Protein AF-A0AAV2SU74-F1 (afdb_monomer_lite)

Radius of gyration: 22.04 Å; chains: 1; bounding box: 46×28×62 Å

InterPro domains:
  IPR000436 Sushi/SCR/CCP domain [PF00084] (73-126)
  IPR000436 Sushi/SCR/CCP domain [PS50923] (71-128)
  IPR000436 Sushi/SCR/CCP domain [SM00032] (73-126)
  IPR000436 Sushi/SCR/CCP domain [cd00033] (73-127)
  IPR016186 C-type lectin-like/link domain superfamily [G3DSA:3.10.100.10] (14-67)
  IPR016187 C-type lectin fold [SSF56436] (18-74)
  IPR018378 C-type lectin, conserved site [PS00615] (41-66)
  IPR035976 Sushi/SCR/CCP superfamily [SSF57535] (72-128)

Organism: Meganyctiphanes norvegica (NCBI:txid48144)

Foldseek 3Di:
DDFDDDALQCQVVARDDPNDGPPDFFAAVCPPPCVVVAFRGWAQDVVRVRGIYTHHPPDPDGDDDTDDFDQFADDADADPQKDWDDDGRGAQDKIFIDGHPPKDWDDDRIWHQHSNSHTPDHH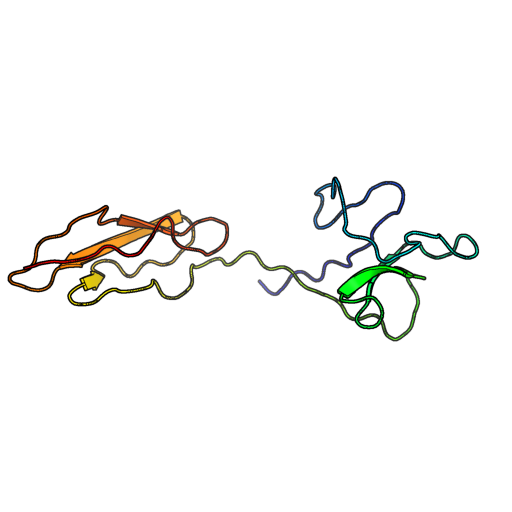IDIDD

pLDDT: mean 80.86, std 17.89, range [32.91, 96.19]

Secondary structure (DSSP, 8-state):
-----------SSS-EETTEE-SS--BPTT----GGG---EEEEEGGGTTEEEEE-TT-TT---------SBPPPPP--TTEEES----BTT-EEEEEEPTT-EE-S--EEEB-TTSSBSS----EE-

Sequence (128 aa):
MGPVKEAVVINIEEKLITNTMIKKPLWGPRQPNNYNRKQNCAVLDGGSSWLWNDVGCHLNNIHWICQFKPRVCGSPDRNENTTISNHNFTRGSVISYDCLEGHQMLNDTNRTCLNTGLWSGAAPTCKY

Structure (mmCIF, N/CA/C/O backbone):
data_AF-A0AAV2SU74-F1
#
_entry.id   AF-A0AAV2SU74-F1
#
loop_
_atom_site.group_PDB
_atom_site.id
_atom_site.type_symbol
_atom_site.label_atom_id
_atom_site.label_alt_id
_atom_site.label_comp_id
_atom_site.label_asym_id
_atom_site.label_entity_id
_atom_site.label_seq_id
_atom_site.pdbx_PDB_ins_code
_atom_site.Cartn_x
_atom_site.Cartn_y
_atom_site.Cartn_z
_atom_site.occupancy
_atom_site.B_iso_or_equiv
_atom_site.auth_seq_id
_atom_site.auth_comp_id
_atom_site.auth_asym_id
_atom_site.auth_atom_id
_atom_site.pdbx_PDB_model_num
ATOM 1 N N . MET A 1 1 ? 13.110 -13.838 8.251 1.00 36.00 1 MET A N 1
ATOM 2 C CA . MET A 1 1 ? 12.570 -14.100 6.897 1.00 36.00 1 MET A CA 1
ATOM 3 C C . MET A 1 1 ? 12.592 -12.769 6.162 1.00 36.00 1 MET A C 1
ATOM 5 O O . MET A 1 1 ? 11.771 -11.913 6.463 1.00 36.00 1 MET A O 1
ATOM 9 N N . GLY A 1 2 ? 13.654 -12.535 5.388 1.00 35.62 2 GLY A N 1
ATOM 10 C CA . GLY A 1 2 ? 13.941 -11.243 4.757 1.00 35.62 2 GLY A CA 1
ATOM 11 C C . GLY A 1 2 ? 13.079 -10.978 3.518 1.00 35.62 2 GLY A C 1
ATOM 12 O O . GLY A 1 2 ? 12.317 -11.860 3.117 1.00 35.62 2 GLY A O 1
ATOM 13 N N . PRO A 1 3 ? 13.183 -9.778 2.923 1.00 32.91 3 PRO A N 1
ATOM 14 C CA . PRO A 1 3 ? 12.498 -9.458 1.676 1.00 32.91 3 PRO A CA 1
ATOM 15 C C . PRO A 1 3 ? 12.883 -10.476 0.599 1.00 32.91 3 PRO A C 1
ATOM 17 O O . PRO A 1 3 ? 14.065 -10.754 0.386 1.00 32.91 3 PRO A O 1
ATOM 20 N N . VAL A 1 4 ? 11.875 -11.055 -0.054 1.00 35.59 4 VAL A N 1
ATOM 21 C CA . VAL A 1 4 ? 12.085 -11.932 -1.204 1.00 35.59 4 VAL A CA 1
ATOM 22 C C . VAL A 1 4 ? 12.541 -11.042 -2.358 1.00 35.59 4 VAL A C 1
ATOM 24 O O . VAL A 1 4 ? 11.863 -10.080 -2.713 1.00 35.59 4 VAL A O 1
ATOM 27 N N . LYS A 1 5 ? 13.729 -11.325 -2.894 1.00 35.03 5 LYS A N 1
ATOM 28 C CA . LYS A 1 5 ? 14.244 -10.671 -4.096 1.00 35.03 5 LYS A CA 1
ATOM 29 C C . LYS A 1 5 ? 13.618 -11.369 -5.295 1.00 35.03 5 LYS A C 1
ATOM 31 O O . LYS A 1 5 ? 14.144 -12.378 -5.749 1.00 35.03 5 LYS A O 1
ATOM 36 N N . GLU A 1 6 ? 12.487 -10.871 -5.769 1.00 36.66 6 GLU A N 1
ATOM 37 C CA . GLU A 1 6 ? 11.933 -11.329 -7.040 1.00 36.66 6 GLU A CA 1
ATOM 38 C C . GLU A 1 6 ? 12.279 -10.315 -8.119 1.00 36.66 6 GLU A C 1
ATOM 40 O O . GLU A 1 6 ? 11.916 -9.140 -8.050 1.00 36.66 6 GLU A O 1
ATOM 45 N N . ALA A 1 7 ? 13.035 -10.788 -9.105 1.00 35.59 7 ALA A N 1
ATOM 46 C CA . ALA A 1 7 ? 13.221 -10.065 -10.338 1.00 35.59 7 ALA A CA 1
ATOM 47 C C . ALA A 1 7 ? 11.871 -9.979 -11.053 1.00 35.59 7 ALA A C 1
ATOM 49 O O . ALA A 1 7 ? 11.243 -11.005 -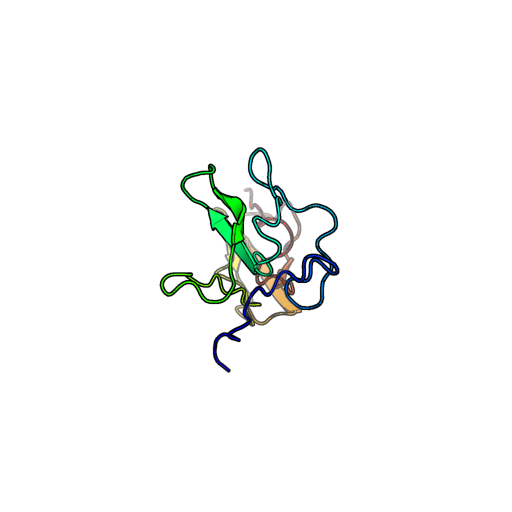11.307 1.00 35.59 7 ALA A O 1
ATOM 50 N N . VAL A 1 8 ? 11.426 -8.768 -11.390 1.00 45.06 8 VAL A N 1
ATOM 51 C CA . VAL A 1 8 ? 10.268 -8.585 -12.270 1.00 45.06 8 VAL A CA 1
ATOM 52 C C . VAL A 1 8 ? 10.721 -8.905 -13.695 1.00 45.06 8 VAL A C 1
ATOM 54 O O . VAL A 1 8 ? 11.086 -8.028 -14.474 1.00 45.06 8 VAL A O 1
ATOM 57 N N . VAL A 1 9 ? 10.773 -10.198 -14.017 1.00 39.34 9 VAL A N 1
ATOM 58 C CA . VAL A 1 9 ? 10.956 -10.680 -15.388 1.00 39.34 9 VAL A CA 1
ATOM 59 C C . VAL A 1 9 ? 9.573 -10.658 -16.022 1.00 39.34 9 VAL A C 1
ATOM 61 O O . VAL A 1 9 ? 8.798 -11.602 -15.898 1.00 39.34 9 VAL A O 1
ATOM 64 N N . ILE A 1 10 ? 9.238 -9.543 -16.667 1.00 46.91 10 ILE A N 1
ATOM 65 C CA . ILE A 1 10 ? 8.056 -9.479 -17.525 1.00 46.91 10 ILE A CA 1
ATOM 66 C C . ILE A 1 10 ? 8.423 -10.244 -18.790 1.00 46.91 10 ILE A C 1
ATOM 68 O O . ILE A 1 10 ? 8.947 -9.675 -19.744 1.00 46.91 10 ILE A O 1
ATOM 72 N N . ASN A 1 11 ? 8.185 -11.556 -18.778 1.00 40.44 11 ASN A N 1
ATOM 73 C CA . ASN A 1 11 ? 8.163 -12.317 -20.012 1.00 40.44 11 ASN A CA 1
ATOM 74 C C . ASN A 1 11 ? 7.064 -11.692 -20.887 1.00 40.44 11 ASN A C 1
ATOM 76 O O . ASN A 1 11 ? 5.917 -11.555 -20.465 1.00 40.44 11 ASN A O 1
ATOM 80 N N . ILE A 1 12 ? 7.422 -11.217 -22.076 1.00 47.38 12 ILE A N 1
ATOM 81 C CA . ILE A 1 12 ? 6.514 -10.447 -22.940 1.00 47.38 12 ILE A CA 1
ATOM 82 C C . ILE A 1 12 ? 5.327 -11.321 -23.401 1.00 47.38 12 ILE A C 1
ATOM 84 O O . ILE A 1 12 ? 4.269 -10.796 -23.750 1.00 47.38 12 ILE A O 1
ATOM 88 N N . GLU A 1 13 ? 5.474 -12.647 -23.333 1.00 45.81 13 GLU A N 1
ATOM 89 C CA . GLU A 1 13 ? 4.423 -13.627 -23.630 1.00 45.81 13 GLU A CA 1
ATOM 90 C C . GLU A 1 13 ? 3.536 -13.935 -22.409 1.00 45.81 13 GLU A C 1
ATOM 92 O O . GLU A 1 13 ? 2.340 -14.180 -22.555 1.00 45.81 13 GLU A O 1
ATOM 97 N N . GLU A 1 14 ? 4.076 -13.804 -21.194 1.00 44.97 14 GLU A N 1
ATOM 98 C CA . GLU A 1 14 ? 3.371 -14.024 -19.930 1.00 44.97 14 GLU A CA 1
ATOM 99 C C . GLU A 1 14 ? 3.733 -12.914 -18.940 1.00 44.97 14 GLU A C 1
ATOM 101 O O . GLU A 1 14 ? 4.753 -12.957 -18.251 1.00 44.97 14 GLU A O 1
ATOM 106 N N . LYS A 1 15 ? 2.881 -11.885 -18.886 1.00 50.41 15 LYS A N 1
ATOM 107 C CA . LYS A 1 15 ? 3.049 -10.684 -18.052 1.00 50.41 15 LYS A CA 1
ATOM 108 C C . LYS A 1 15 ? 2.936 -11.027 -16.563 1.00 50.41 15 LYS A C 1
ATOM 110 O O . LYS A 1 15 ? 1.930 -10.702 -15.941 1.00 50.41 15 LYS A O 1
ATOM 115 N N . LEU A 1 16 ? 3.908 -11.720 -15.989 1.00 46.16 16 LEU A N 1
ATOM 116 C CA . LEU A 1 16 ? 3.874 -12.184 -14.607 1.00 46.16 16 LEU A CA 1
ATOM 117 C C . LEU A 1 16 ? 4.618 -11.196 -13.702 1.00 46.16 16 LEU A C 1
ATOM 119 O O . LEU A 1 16 ? 5.790 -10.897 -13.903 1.00 46.16 16 LEU A O 1
ATOM 123 N N . ILE A 1 17 ? 3.935 -10.716 -12.665 1.00 53.88 17 ILE A N 1
ATOM 124 C CA . ILE A 1 17 ? 4.578 -10.258 -11.429 1.00 53.88 17 ILE A CA 1
ATOM 125 C C . ILE A 1 17 ? 4.111 -11.253 -10.370 1.00 53.88 17 ILE A C 1
ATOM 127 O O . ILE A 1 17 ? 2.908 -11.483 -10.257 1.00 53.88 17 ILE A O 1
ATOM 131 N N . THR A 1 18 ? 5.041 -11.890 -9.649 1.00 52.25 18 THR A N 1
ATOM 132 C CA . THR A 1 18 ? 4.735 -12.763 -8.495 1.00 52.25 18 THR A CA 1
ATOM 133 C C . THR A 1 18 ? 3.719 -13.890 -8.802 1.00 52.25 18 THR A C 1
ATOM 135 O O . THR A 1 18 ? 2.738 -14.082 -8.080 1.00 52.25 18 THR A O 1
ATOM 138 N N . ASN A 1 19 ? 3.916 -14.634 -9.904 1.00 52.25 19 ASN A N 1
ATOM 139 C CA . ASN A 1 19 ? 3.013 -15.692 -10.415 1.00 52.25 19 ASN A CA 1
ATOM 140 C C . ASN A 1 19 ? 1.572 -15.235 -10.738 1.00 52.25 19 ASN A C 1
ATOM 142 O O . ASN A 1 19 ? 0.678 -16.063 -10.913 1.00 52.25 19 ASN A O 1
ATOM 146 N N . THR A 1 20 ? 1.331 -13.926 -10.841 1.00 56.59 20 THR A N 1
ATOM 147 C CA . THR A 1 20 ? 0.029 -13.353 -11.199 1.00 56.59 20 THR A CA 1
ATOM 148 C C . THR A 1 20 ? 0.116 -12.678 -12.563 1.00 56.59 20 THR A C 1
ATOM 150 O O . THR A 1 20 ? 0.958 -11.806 -12.774 1.00 56.59 20 THR A O 1
ATOM 153 N N . MET A 1 21 ? -0.774 -13.045 -13.493 1.00 55.41 21 MET A N 1
ATOM 154 C CA . MET A 1 21 ? -0.850 -12.373 -14.794 1.00 55.41 21 MET A CA 1
ATOM 155 C C . MET A 1 21 ? -1.368 -10.938 -14.641 1.00 55.41 21 MET A C 1
ATOM 157 O O . MET A 1 21 ? -2.509 -10.712 -14.227 1.00 55.41 21 MET A O 1
ATOM 161 N N . ILE A 1 22 ? -0.566 -9.958 -15.054 1.00 62.09 22 ILE A N 1
ATOM 162 C CA . ILE A 1 22 ? -1.007 -8.579 -15.232 1.00 62.09 22 ILE A CA 1
ATOM 163 C C . ILE A 1 22 ? -1.901 -8.525 -16.468 1.00 62.09 22 ILE A C 1
ATOM 165 O O . ILE A 1 22 ? -1.442 -8.548 -17.611 1.00 62.09 22 ILE A O 1
ATOM 169 N N . LYS A 1 23 ? -3.207 -8.394 -16.239 1.00 62.19 23 LYS A N 1
ATOM 170 C CA . LYS A 1 23 ? -4.190 -8.352 -17.326 1.00 62.19 23 LYS A CA 1
ATOM 171 C C . LYS A 1 23 ? -4.042 -7.103 -18.210 1.00 62.19 23 LYS A C 1
ATOM 173 O O . LYS A 1 23 ? -4.292 -7.195 -19.408 1.00 62.19 23 LYS A O 1
ATOM 178 N N . LYS A 1 24 ? -3.623 -5.953 -17.652 1.00 68.25 24 LYS A N 1
ATOM 179 C CA . LYS A 1 24 ? -3.446 -4.669 -18.371 1.00 68.25 24 LYS A CA 1
ATOM 180 C C . LYS A 1 24 ? -2.397 -3.751 -17.702 1.00 68.25 24 LYS A C 1
ATOM 182 O O . LYS A 1 24 ? -2.776 -2.885 -16.919 1.00 68.25 24 LYS A O 1
ATOM 187 N N . PRO A 1 25 ? -1.091 -3.928 -17.961 1.00 75.25 25 PRO A N 1
ATOM 188 C CA . PRO A 1 25 ? -0.077 -2.955 -17.538 1.00 75.25 25 PRO A CA 1
ATOM 189 C C . PRO A 1 25 ? -0.256 -1.602 -18.252 1.00 75.25 25 PRO A C 1
ATOM 191 O O . PRO A 1 25 ? -0.626 -1.560 -19.427 1.00 75.25 25 PRO A O 1
ATOM 194 N N . LEU A 1 26 ? 0.026 -0.507 -17.541 1.00 86.44 26 LEU A N 1
ATOM 195 C CA . LEU A 1 26 ? 0.015 0.861 -18.072 1.00 86.44 26 LEU A CA 1
ATOM 196 C C . LEU A 1 26 ? 1.354 1.177 -18.753 1.00 86.44 26 LEU A C 1
ATOM 198 O O . LEU A 1 26 ? 2.279 1.683 -18.121 1.00 86.44 26 LEU A O 1
ATOM 202 N N . TRP A 1 27 ? 1.475 0.814 -20.025 1.00 87.81 27 TRP A N 1
ATOM 203 C CA . TRP A 1 27 ? 2.673 1.090 -20.814 1.00 87.81 27 TRP A CA 1
ATOM 204 C C . TRP A 1 27 ? 2.818 2.568 -21.161 1.00 87.81 27 TRP A C 1
ATOM 206 O O . TRP A 1 27 ? 1.830 3.282 -21.345 1.00 87.81 27 TRP A O 1
ATOM 216 N N . GLY A 1 28 ? 4.070 3.003 -21.279 1.00 88.88 28 GLY A N 1
ATOM 217 C CA . GLY A 1 28 ? 4.413 4.301 -21.827 1.00 88.88 28 GLY A CA 1
ATOM 218 C C . GLY A 1 28 ? 3.950 4.435 -23.280 1.00 88.88 28 GLY A C 1
ATOM 219 O O . GLY A 1 28 ? 3.690 3.431 -23.957 1.00 88.88 28 GLY A O 1
ATOM 220 N N . PRO A 1 29 ? 3.852 5.668 -23.801 1.00 92.44 29 PRO A N 1
ATOM 221 C CA . PRO A 1 29 ? 3.552 5.889 -25.207 1.00 92.44 29 PRO A CA 1
ATOM 222 C C . PRO A 1 29 ? 4.492 5.072 -26.101 1.00 92.44 29 PRO A C 1
ATOM 224 O O . PRO A 1 29 ? 5.710 5.168 -25.976 1.00 92.44 29 PRO A O 1
ATOM 227 N N . ARG A 1 30 ? 3.915 4.292 -27.026 1.00 89.50 30 ARG A N 1
ATOM 228 C CA . ARG A 1 30 ? 4.638 3.403 -27.958 1.00 89.50 30 ARG A CA 1
ATOM 229 C C . ARG A 1 30 ? 5.370 2.223 -27.303 1.00 89.50 30 ARG A C 1
ATOM 231 O O . ARG A 1 30 ? 6.271 1.692 -27.937 1.00 89.50 30 ARG A O 1
ATOM 238 N N . GLN A 1 31 ? 4.975 1.799 -26.103 1.00 89.25 31 GLN A N 1
ATOM 239 C CA . GLN A 1 31 ? 5.496 0.595 -25.447 1.00 89.25 31 GLN A CA 1
ATOM 240 C C . GLN A 1 31 ? 4.398 -0.471 -25.254 1.00 89.25 31 GLN A C 1
ATOM 242 O O . GLN A 1 31 ? 3.213 -0.123 -25.186 1.00 89.25 31 GLN A O 1
ATOM 247 N N . PRO A 1 32 ? 4.753 -1.766 -25.171 1.00 90.44 32 PRO A N 1
ATOM 248 C CA . PRO A 1 32 ? 6.092 -2.316 -25.375 1.00 90.44 32 PRO A CA 1
ATOM 249 C C . PRO A 1 32 ? 6.430 -2.401 -26.870 1.00 90.44 32 PRO A C 1
ATOM 251 O O . PRO A 1 32 ? 5.561 -2.764 -27.669 1.00 90.44 32 PRO A O 1
ATOM 254 N N . ASN A 1 33 ? 7.660 -2.068 -27.267 1.00 88.88 33 ASN A N 1
ATOM 255 C CA . ASN A 1 33 ? 8.051 -2.049 -28.687 1.00 88.88 33 ASN A CA 1
ATOM 256 C C . ASN A 1 33 ? 9.031 -3.153 -29.106 1.00 88.88 33 ASN A C 1
ATOM 258 O O . ASN A 1 33 ? 9.252 -3.340 -30.305 1.00 88.88 33 ASN A O 1
ATOM 262 N N . ASN A 1 34 ? 9.581 -3.895 -28.149 1.00 88.69 34 ASN A N 1
ATOM 263 C CA . ASN A 1 34 ? 10.561 -4.954 -28.328 1.00 88.69 34 ASN A CA 1
ATOM 264 C C . ASN A 1 34 ? 11.659 -4.607 -29.347 1.00 88.69 34 ASN A C 1
ATOM 266 O O . ASN A 1 34 ? 11.942 -5.361 -30.288 1.00 88.69 34 ASN A O 1
ATOM 270 N N . TYR A 1 35 ? 12.267 -3.437 -29.181 1.00 90.31 35 TYR A N 1
ATOM 271 C CA . TYR A 1 35 ? 13.332 -2.915 -30.019 1.00 90.31 35 TYR A CA 1
ATOM 272 C C . TYR A 1 35 ? 14.431 -3.960 -30.242 1.00 90.31 35 TYR A C 1
ATOM 274 O O . TYR A 1 35 ? 15.009 -4.527 -29.308 1.00 90.31 35 TYR A O 1
ATOM 282 N N . ASN A 1 36 ? 14.710 -4.232 -31.520 1.00 89.06 36 ASN A N 1
ATOM 283 C CA . ASN A 1 36 ? 15.667 -5.244 -31.975 1.00 89.06 36 ASN A CA 1
ATOM 284 C C . ASN A 1 36 ? 15.440 -6.659 -31.410 1.00 89.06 36 ASN A C 1
ATOM 286 O O . ASN A 1 36 ? 16.376 -7.457 -31.398 1.00 89.06 36 ASN A O 1
ATOM 290 N N . ARG A 1 37 ? 14.218 -6.986 -30.965 1.00 87.75 37 ARG A N 1
ATOM 291 C CA . ARG A 1 37 ? 13.853 -8.279 -30.357 1.00 87.75 37 ARG A CA 1
ATOM 292 C C . ARG A 1 37 ? 14.694 -8.639 -29.126 1.00 87.75 37 ARG A C 1
ATOM 294 O O . ARG A 1 37 ? 15.000 -9.810 -28.904 1.00 87.75 37 ARG A O 1
ATOM 301 N N . LYS A 1 38 ? 15.136 -7.634 -28.367 1.00 87.62 38 LYS A N 1
ATOM 302 C CA . LYS A 1 38 ? 16.039 -7.808 -27.215 1.00 87.62 38 LYS A CA 1
ATOM 303 C C . LYS A 1 38 ? 15.461 -7.302 -25.889 1.00 87.62 38 LYS A C 1
ATOM 305 O O . LYS A 1 38 ? 16.156 -7.395 -24.877 1.00 87.62 38 LYS A O 1
ATOM 310 N N . GLN A 1 39 ? 14.241 -6.766 -25.859 1.00 87.19 39 GLN A N 1
ATOM 311 C CA . GLN A 1 39 ? 13.689 -6.107 -24.670 1.00 87.19 39 GLN A CA 1
ATOM 312 C C . GLN A 1 39 ? 12.725 -7.011 -23.898 1.00 87.19 39 GLN A C 1
ATOM 314 O O . GLN A 1 39 ? 11.523 -6.792 -23.868 1.00 87.19 39 GLN A O 1
ATOM 319 N N . ASN A 1 40 ? 13.277 -8.036 -23.250 1.00 82.94 40 ASN A N 1
ATOM 320 C CA . ASN A 1 40 ? 12.505 -9.068 -22.544 1.00 82.94 40 ASN A CA 1
ATOM 321 C C . ASN A 1 40 ? 12.312 -8.795 -21.040 1.00 82.94 40 ASN A C 1
ATOM 323 O O . ASN A 1 40 ? 11.969 -9.701 -20.286 1.00 82.94 40 ASN A O 1
ATOM 327 N N . CYS A 1 41 ? 12.579 -7.573 -20.589 1.00 82.00 41 CYS A N 1
ATOM 328 C CA . CYS A 1 41 ? 12.344 -7.124 -19.220 1.00 82.00 41 CYS A CA 1
ATOM 329 C C . CYS A 1 41 ? 11.581 -5.805 -19.253 1.00 82.00 41 CYS A C 1
ATOM 331 O O . CYS A 1 41 ? 11.617 -5.115 -20.263 1.00 82.00 41 CYS A O 1
ATOM 333 N N . ALA A 1 42 ? 10.914 -5.418 -18.167 1.00 86.12 42 ALA A N 1
ATOM 334 C CA . ALA A 1 42 ? 10.276 -4.107 -18.108 1.00 86.12 42 ALA A CA 1
ATOM 335 C C . ALA A 1 42 ? 10.546 -3.382 -16.795 1.00 86.12 42 ALA A C 1
ATOM 337 O O . ALA A 1 42 ? 10.742 -3.989 -15.743 1.00 86.12 42 ALA A O 1
ATOM 338 N N . VAL A 1 43 ? 10.570 -2.060 -16.894 1.00 85.44 43 VAL A N 1
ATOM 339 C CA . VAL A 1 43 ? 10.895 -1.128 -15.816 1.00 85.44 43 VAL A CA 1
ATOM 340 C C . VAL A 1 43 ? 9.824 -0.047 -15.734 1.00 85.44 43 VAL A C 1
ATOM 342 O O . VAL A 1 43 ? 9.150 0.238 -16.725 1.00 85.44 43 VAL A O 1
ATOM 345 N N . LEU A 1 44 ? 9.677 0.571 -14.561 1.00 84.69 44 LEU A N 1
ATOM 346 C CA . LEU A 1 44 ? 8.976 1.849 -14.453 1.00 84.69 44 LEU A CA 1
ATOM 347 C C . LEU A 1 44 ? 9.955 2.957 -14.834 1.00 84.69 44 LEU A C 1
ATOM 349 O O . LEU A 1 44 ? 10.999 3.108 -14.198 1.00 84.69 44 LEU A O 1
ATOM 353 N N . ASP A 1 45 ? 9.625 3.709 -15.876 1.00 84.38 45 ASP A N 1
ATOM 354 C CA . ASP A 1 45 ? 10.509 4.726 -16.433 1.00 84.38 45 ASP A CA 1
ATOM 355 C C . ASP A 1 45 ? 10.085 6.130 -15.982 1.00 84.38 45 ASP A C 1
ATOM 357 O O . ASP A 1 45 ? 9.015 6.625 -16.344 1.00 84.38 45 ASP A O 1
ATOM 361 N N . GLY A 1 46 ? 10.945 6.794 -15.204 1.00 84.94 46 GLY A N 1
ATOM 362 C CA . GLY A 1 46 ? 10.724 8.166 -14.742 1.00 84.94 46 GLY A CA 1
ATOM 363 C C . GLY A 1 46 ? 10.648 9.190 -15.882 1.00 84.94 46 GLY A C 1
ATOM 364 O O . GLY A 1 46 ? 9.918 10.173 -15.761 1.00 84.94 46 GLY A O 1
ATOM 365 N N . GLY A 1 47 ? 11.323 8.943 -17.013 1.00 86.44 47 GLY A N 1
ATOM 366 C CA . GLY A 1 47 ? 11.218 9.769 -18.222 1.00 86.44 47 GLY A CA 1
ATOM 367 C C . GLY A 1 47 ? 9.884 9.603 -18.957 1.00 86.44 47 GLY A C 1
ATOM 368 O O . GLY A 1 47 ? 9.468 10.494 -19.693 1.00 86.44 47 GLY A O 1
ATOM 369 N N . SER A 1 48 ? 9.177 8.503 -18.695 1.00 87.00 48 SER A N 1
ATOM 370 C CA . SER A 1 48 ? 7.871 8.168 -19.269 1.00 87.00 48 SER A CA 1
ATOM 371 C C . SER A 1 48 ? 6.741 8.309 -18.243 1.00 87.00 48 SER A C 1
ATOM 373 O O . SER A 1 48 ? 5.795 7.524 -18.245 1.00 87.00 48 SER A O 1
ATOM 375 N N . SER A 1 49 ? 6.839 9.285 -17.332 1.00 90.44 49 SER A N 1
ATOM 376 C CA . SER A 1 49 ? 5.837 9.537 -16.281 1.00 90.44 49 SER A CA 1
ATOM 377 C C . SER A 1 49 ? 5.542 8.316 -15.396 1.00 90.44 49 SER A C 1
ATOM 379 O O . SER A 1 49 ? 4.403 8.113 -14.979 1.00 90.44 49 SER A O 1
ATOM 381 N N . TRP A 1 50 ? 6.562 7.500 -15.107 1.00 87.06 50 TRP A N 1
ATOM 382 C CA . TRP A 1 50 ? 6.454 6.249 -14.343 1.00 87.06 50 TRP A CA 1
ATOM 383 C C . TRP A 1 50 ? 5.539 5.194 -14.979 1.00 87.06 50 TRP A C 1
ATOM 385 O O . TRP A 1 50 ? 5.011 4.325 -14.286 1.00 87.06 50 TRP A O 1
ATOM 395 N N . LEU A 1 51 ? 5.361 5.243 -16.299 1.00 87.88 51 LEU A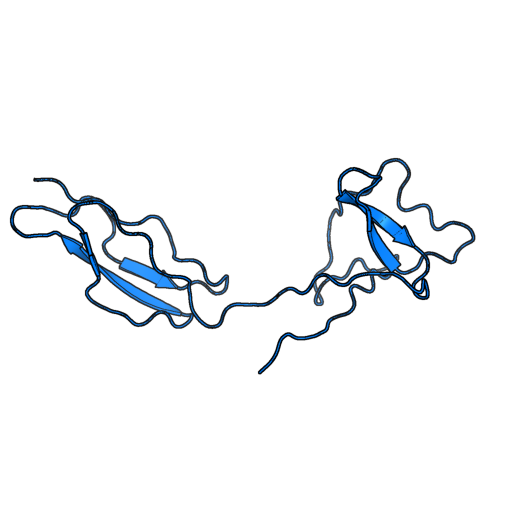 N 1
ATOM 396 C CA . LEU A 1 51 ? 4.715 4.179 -17.063 1.00 87.88 51 LEU A CA 1
ATOM 397 C C . LEU A 1 51 ? 5.715 3.058 -17.388 1.00 87.88 51 LEU A C 1
ATOM 399 O O . LEU A 1 51 ? 6.934 3.244 -17.323 1.00 87.88 51 LEU A O 1
ATOM 403 N N . TRP A 1 52 ? 5.194 1.876 -17.726 1.00 88.44 52 TRP A N 1
ATOM 404 C CA . TRP A 1 52 ? 6.029 0.722 -18.062 1.00 88.44 52 TRP A CA 1
ATOM 405 C C . TRP A 1 52 ? 6.782 0.939 -19.378 1.00 88.44 52 TRP A C 1
ATOM 407 O O . TRP A 1 52 ? 6.207 1.414 -20.359 1.00 88.44 52 TRP A O 1
ATOM 417 N N . ASN A 1 53 ? 8.048 0.532 -19.411 1.00 87.38 53 ASN A N 1
ATOM 418 C CA . ASN A 1 53 ? 8.903 0.517 -20.595 1.00 87.38 53 ASN A CA 1
ATOM 419 C C . ASN A 1 53 ? 9.636 -0.826 -20.674 1.00 87.38 53 ASN A C 1
ATOM 421 O O . ASN A 1 53 ? 10.178 -1.280 -19.663 1.00 87.38 53 ASN A O 1
ATOM 425 N N . ASP A 1 54 ? 9.639 -1.476 -21.834 1.00 89.00 54 ASP A N 1
ATOM 426 C CA . ASP A 1 54 ? 10.394 -2.705 -22.039 1.00 89.00 54 ASP A CA 1
ATOM 427 C C . ASP A 1 54 ? 11.857 -2.378 -22.352 1.00 89.00 54 ASP A C 1
ATOM 429 O O . ASP A 1 54 ? 12.195 -1.406 -23.020 1.00 89.00 54 ASP A O 1
ATOM 433 N N . VAL A 1 55 ? 12.775 -3.158 -21.799 1.00 87.25 55 VAL A N 1
ATOM 434 C CA . VAL A 1 55 ? 14.220 -2.936 -21.850 1.00 87.25 55 VAL A CA 1
ATOM 435 C C . VAL A 1 55 ? 14.962 -4.266 -21.915 1.00 87.25 55 VAL A C 1
ATOM 437 O O . VAL A 1 55 ? 14.423 -5.332 -21.614 1.00 87.25 55 VAL A O 1
ATOM 440 N N . GLY A 1 56 ? 16.236 -4.214 -22.304 1.00 86.62 56 GLY A N 1
ATOM 441 C CA . GLY A 1 56 ? 17.114 -5.374 -22.187 1.00 86.62 56 GLY A CA 1
ATOM 442 C C . GLY A 1 56 ? 17.321 -5.753 -20.720 1.00 86.62 56 GLY A C 1
ATOM 443 O O . GLY A 1 56 ? 17.579 -4.895 -19.883 1.00 86.62 56 GLY A O 1
ATOM 444 N N . CYS A 1 57 ? 17.261 -7.044 -20.403 1.00 82.69 57 CYS A N 1
ATOM 445 C CA . CYS A 1 57 ? 17.406 -7.537 -19.028 1.00 82.69 57 CYS A CA 1
ATOM 446 C C . CYS A 1 57 ? 18.804 -7.334 -18.420 1.00 82.69 57 CYS A C 1
ATOM 448 O O . CYS A 1 57 ? 18.966 -7.407 -17.206 1.00 82.69 57 CYS A O 1
ATOM 450 N N . HIS A 1 58 ? 19.818 -7.100 -19.256 1.00 83.94 58 HIS A N 1
ATOM 451 C CA . HIS A 1 58 ? 21.226 -7.025 -18.855 1.00 83.94 58 HIS A CA 1
ATOM 452 C C . HIS A 1 58 ? 21.772 -5.592 -18.832 1.00 83.94 58 HIS A C 1
ATOM 454 O O . HIS A 1 58 ? 22.972 -5.383 -18.995 1.00 83.94 58 HIS A O 1
ATOM 460 N N . LEU A 1 59 ? 20.910 -4.583 -18.681 1.00 81.25 59 LEU A N 1
ATOM 461 C CA . LEU A 1 59 ? 21.382 -3.214 -18.487 1.00 81.25 59 LEU A CA 1
ATOM 462 C C . LEU A 1 59 ? 21.981 -3.074 -17.081 1.00 81.25 59 LEU A C 1
ATOM 464 O O . LEU A 1 59 ? 21.354 -3.430 -16.086 1.00 81.25 59 LEU A O 1
ATOM 468 N N . ASN A 1 60 ? 23.180 -2.498 -16.996 1.00 74.75 60 ASN A N 1
ATOM 469 C CA . ASN A 1 60 ? 23.974 -2.415 -15.762 1.00 74.75 60 ASN A CA 1
ATOM 470 C C . ASN A 1 60 ? 23.401 -1.464 -14.686 1.00 74.75 60 ASN A C 1
ATOM 472 O O . ASN A 1 60 ? 24.037 -1.269 -13.655 1.00 74.75 60 ASN A O 1
ATOM 476 N N . ASN A 1 61 ? 22.227 -0.861 -14.910 1.00 77.38 61 ASN A N 1
ATOM 477 C CA . ASN A 1 61 ? 21.622 0.119 -14.005 1.00 77.38 61 ASN A CA 1
ATOM 478 C C . ASN A 1 61 ? 20.089 -0.005 -13.918 1.00 77.38 61 ASN A C 1
ATOM 480 O O . ASN A 1 61 ? 19.367 0.987 -13.989 1.00 77.38 61 ASN A O 1
ATOM 484 N N . ILE A 1 62 ? 19.576 -1.233 -13.814 1.00 75.69 62 ILE A N 1
ATOM 485 C CA . ILE A 1 62 ? 18.156 -1.465 -13.527 1.00 75.69 62 ILE A CA 1
ATOM 486 C C . ILE A 1 62 ? 17.977 -1.591 -12.014 1.00 75.69 62 ILE A C 1
ATOM 488 O O . ILE A 1 62 ? 18.583 -2.450 -11.370 1.00 75.69 62 ILE A O 1
ATOM 492 N N . HIS A 1 63 ? 17.133 -0.730 -11.445 1.00 76.75 63 HIS A N 1
ATOM 493 C CA . HIS A 1 63 ? 16.712 -0.829 -10.051 1.00 76.75 63 HIS A CA 1
ATOM 494 C C . HIS A 1 63 ? 15.527 -1.787 -9.898 1.00 76.75 63 HIS A C 1
ATOM 496 O O . HIS A 1 63 ? 14.713 -1.952 -10.805 1.00 76.75 63 HIS A O 1
ATOM 502 N N . TRP A 1 64 ? 15.421 -2.399 -8.719 1.00 76.25 64 TRP A N 1
ATOM 503 C CA . TRP A 1 64 ? 14.383 -3.374 -8.397 1.00 76.25 64 TRP A CA 1
ATOM 504 C C . TRP A 1 64 ? 13.343 -2.759 -7.467 1.00 76.25 64 TRP A C 1
ATOM 506 O O . TRP A 1 64 ? 13.692 -2.044 -6.527 1.00 76.25 64 TRP A O 1
ATOM 516 N N . ILE A 1 65 ? 12.073 -3.091 -7.693 1.00 71.75 65 ILE A N 1
ATOM 517 C CA . ILE A 1 65 ? 10.979 -2.761 -6.780 1.00 71.75 65 ILE A CA 1
ATOM 518 C C . ILE A 1 65 ? 10.564 -4.049 -6.082 1.00 71.75 65 ILE A C 1
ATOM 520 O O . ILE A 1 65 ? 10.149 -5.009 -6.726 1.00 71.75 65 ILE A O 1
ATOM 524 N N . CYS A 1 66 ? 10.679 -4.067 -4.758 1.00 69.62 66 CYS A N 1
ATOM 525 C CA . CYS A 1 66 ? 10.297 -5.217 -3.951 1.00 69.62 66 CYS A CA 1
ATOM 526 C C . CYS A 1 66 ? 8.868 -5.047 -3.438 1.00 69.62 66 CYS A C 1
ATOM 528 O O . CYS A 1 66 ? 8.516 -3.999 -2.896 1.00 69.62 66 CYS A O 1
ATOM 530 N N . GLN A 1 67 ? 8.070 -6.109 -3.523 1.00 70.81 67 GLN A N 1
ATOM 531 C CA . GLN A 1 67 ? 6.810 -6.207 -2.797 1.00 70.81 67 GLN A CA 1
ATOM 532 C C . GLN A 1 67 ? 6.995 -7.114 -1.578 1.00 70.81 67 GLN A C 1
ATOM 534 O O . GLN A 1 67 ? 7.591 -8.184 -1.661 1.00 70.81 67 GLN A O 1
ATOM 539 N N . PHE A 1 68 ? 6.448 -6.705 -0.436 1.00 73.31 68 PHE A N 1
ATOM 540 C CA . PHE A 1 68 ? 6.406 -7.514 0.777 1.00 73.31 68 PHE A CA 1
ATOM 541 C C . PHE A 1 68 ? 4.967 -7.610 1.285 1.00 73.31 68 PHE A C 1
ATOM 543 O O . PHE A 1 68 ? 4.218 -6.639 1.231 1.00 73.31 68 PHE A O 1
ATOM 550 N N . LYS A 1 69 ? 4.584 -8.786 1.795 1.00 76.50 69 LYS A N 1
ATOM 551 C CA . LYS A 1 69 ? 3.298 -8.998 2.471 1.00 76.50 69 LYS A CA 1
ATOM 552 C C . LYS A 1 69 ? 3.494 -8.876 3.990 1.00 76.50 69 LYS A C 1
ATOM 554 O O . LYS A 1 69 ? 4.062 -9.806 4.578 1.00 76.50 69 LYS A O 1
ATOM 559 N N . PRO A 1 70 ? 2.997 -7.810 4.648 1.00 85.44 70 PRO A N 1
ATOM 560 C CA . PRO A 1 70 ? 3.220 -7.571 6.075 1.00 85.44 70 PRO A CA 1
ATOM 561 C C . PRO A 1 70 ? 2.638 -8.673 6.946 1.00 85.44 70 PRO A C 1
ATOM 563 O O . PRO A 1 70 ? 1.475 -9.042 6.785 1.00 85.44 70 PRO A O 1
ATOM 566 N N . ARG A 1 71 ? 3.444 -9.231 7.858 1.00 90.81 71 ARG A N 1
ATOM 567 C CA . ARG A 1 71 ? 2.979 -10.236 8.837 1.00 90.81 71 ARG A CA 1
ATOM 568 C C . ARG A 1 71 ? 2.102 -9.632 9.929 1.00 90.81 71 ARG A C 1
ATOM 570 O O . ARG A 1 71 ? 1.359 -10.361 10.576 1.00 90.81 71 ARG A O 1
ATOM 577 N N . VAL A 1 72 ? 2.230 -8.329 10.123 1.00 94.44 72 VAL A N 1
ATOM 578 C CA . VAL A 1 72 ? 1.479 -7.538 11.085 1.00 94.44 72 VAL A CA 1
ATOM 579 C C . VAL A 1 72 ? 0.893 -6.340 10.358 1.00 94.44 72 VAL A C 1
ATOM 581 O O . VAL A 1 72 ? 1.477 -5.876 9.374 1.00 94.44 72 VAL A O 1
ATOM 584 N N . CYS A 1 73 ? -0.246 -5.858 10.827 1.00 94.19 73 CYS A N 1
ATOM 585 C CA . CYS A 1 73 ? -0.776 -4.585 10.380 1.00 94.19 73 CYS A CA 1
ATOM 586 C C . CYS A 1 73 ? 0.035 -3.429 10.962 1.00 94.19 73 CYS A C 1
ATOM 588 O O . CYS A 1 73 ? 0.704 -3.572 11.988 1.00 94.19 73 CYS A O 1
ATOM 590 N N . GLY A 1 74 ? -0.025 -2.284 10.281 1.00 91.38 74 GLY A N 1
ATOM 591 C CA . GLY A 1 74 ? 0.482 -1.032 10.835 1.00 91.38 74 GLY A CA 1
ATOM 592 C C . GLY A 1 74 ? -0.268 -0.630 12.107 1.00 91.38 74 GLY A C 1
ATOM 593 O O . GLY A 1 74 ? -1.276 -1.242 12.475 1.00 91.38 74 GLY A O 1
ATOM 594 N N . SER A 1 75 ? 0.212 0.421 12.769 1.00 93.00 75 SER A N 1
ATOM 595 C CA . SER A 1 75 ? -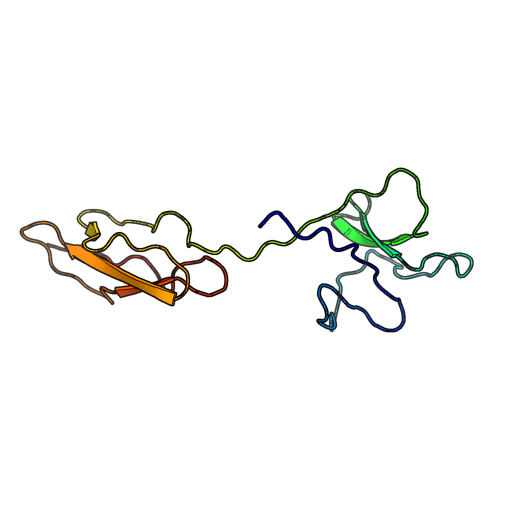0.491 0.992 13.917 1.00 93.00 75 SER A CA 1
ATOM 596 C C . SER A 1 75 ? -1.934 1.342 13.526 1.00 93.00 75 SER A C 1
ATOM 598 O O . SER A 1 75 ? -2.127 2.034 12.527 1.00 93.00 75 SER A O 1
ATOM 600 N N . PRO A 1 76 ? -2.943 0.843 14.254 1.00 93.06 76 PRO A N 1
ATOM 601 C CA . PRO A 1 76 ? -4.339 1.145 13.962 1.00 93.06 76 PRO A CA 1
ATOM 602 C C . PRO A 1 76 ? -4.651 2.629 14.150 1.00 93.06 76 PRO A C 1
ATOM 604 O O . PRO A 1 76 ? -4.250 3.237 15.143 1.00 93.06 76 PRO A O 1
ATOM 607 N N . ASP A 1 77 ? -5.409 3.191 13.208 1.00 91.94 77 ASP A N 1
ATOM 608 C CA . ASP A 1 77 ? -5.920 4.560 13.311 1.00 91.94 77 ASP A CA 1
ATOM 609 C C . ASP A 1 77 ? -6.845 4.684 14.526 1.00 91.94 77 ASP A C 1
ATOM 611 O O . ASP A 1 77 ? -7.543 3.728 14.887 1.00 91.94 77 ASP A O 1
ATOM 615 N N . ARG A 1 78 ? -6.878 5.863 15.145 1.00 90.44 78 ARG A N 1
ATOM 616 C CA . ARG A 1 78 ? -7.676 6.127 16.343 1.00 90.44 78 ARG A CA 1
ATOM 617 C C . ARG A 1 78 ? -8.357 7.482 16.219 1.00 90.44 78 ARG A C 1
ATOM 619 O O . ARG A 1 78 ? -7.686 8.478 15.967 1.00 90.44 78 ARG A O 1
ATOM 626 N N . ASN A 1 79 ? -9.672 7.502 16.408 1.00 92.38 79 ASN A N 1
ATOM 627 C CA . ASN A 1 79 ? -10.441 8.742 16.454 1.00 92.38 79 ASN A CA 1
ATOM 628 C C . ASN A 1 79 ? -10.448 9.315 17.878 1.00 92.38 79 ASN A C 1
ATOM 630 O O . ASN A 1 79 ? -10.053 8.648 18.841 1.00 92.38 79 ASN A O 1
ATOM 634 N N . GLU A 1 80 ? -10.907 10.554 18.025 1.00 92.75 80 GLU A N 1
ATOM 635 C CA . GLU A 1 80 ? -11.069 11.182 19.336 1.00 92.75 80 GLU A CA 1
ATOM 636 C C . GLU A 1 80 ? -11.975 10.346 20.249 1.00 92.75 80 GLU A C 1
ATOM 638 O O . GLU A 1 80 ? -12.923 9.699 19.802 1.00 92.75 80 GLU A O 1
ATOM 643 N N . ASN A 1 81 ? -11.646 10.340 21.540 1.00 93.44 81 ASN A N 1
ATOM 644 C CA . ASN A 1 81 ? -12.382 9.631 22.587 1.00 93.44 81 ASN A CA 1
ATOM 645 C C . ASN A 1 81 ? -12.525 8.114 22.375 1.00 93.44 81 ASN A C 1
ATOM 647 O O . ASN A 1 81 ? -13.405 7.499 22.972 1.00 93.44 81 ASN A O 1
ATOM 651 N N . THR A 1 82 ? -11.631 7.508 21.584 1.00 93.19 82 THR A N 1
ATOM 652 C CA . THR A 1 82 ? -11.509 6.050 21.441 1.00 93.19 82 THR A CA 1
ATOM 653 C C . THR A 1 82 ? -10.206 5.530 22.053 1.00 93.19 82 THR A C 1
ATOM 655 O O . THR A 1 82 ? -9.163 6.192 22.017 1.00 93.19 82 THR A O 1
ATOM 658 N N . THR A 1 83 ? -10.243 4.312 22.581 1.00 93.00 83 THR A N 1
ATOM 659 C CA . THR A 1 83 ? -9.092 3.521 23.033 1.00 93.00 83 THR A CA 1
ATOM 660 C C . THR A 1 83 ? -9.126 2.148 22.361 1.00 93.00 83 THR A C 1
ATOM 662 O O . THR A 1 83 ? -10.120 1.783 21.743 1.00 93.00 83 THR A O 1
ATOM 665 N N . ILE A 1 84 ? -8.016 1.409 22.410 1.00 92.81 84 ILE A N 1
ATOM 666 C CA . ILE A 1 84 ? -7.924 0.050 21.860 1.00 92.81 84 ILE A CA 1
ATOM 667 C C . ILE A 1 84 ? -7.748 -0.901 23.036 1.00 92.81 84 ILE A C 1
ATOM 669 O O . ILE A 1 84 ? -6.818 -0.715 23.819 1.00 92.81 84 ILE A O 1
ATOM 673 N N . SER A 1 85 ? -8.603 -1.914 23.148 1.00 88.00 85 SER A N 1
ATOM 674 C CA . SER A 1 85 ? -8.550 -2.896 24.239 1.00 88.00 85 SER A CA 1
ATOM 675 C C . SER A 1 85 ? -7.583 -4.047 23.973 1.00 88.00 85 SER A C 1
ATOM 677 O O . SER A 1 85 ? -6.968 -4.557 24.905 1.00 88.00 85 SER A O 1
ATOM 679 N N . ASN A 1 86 ? -7.404 -4.452 22.709 1.00 85.62 86 ASN A N 1
ATOM 680 C CA . ASN A 1 86 ? -6.573 -5.600 22.331 1.00 85.62 86 ASN A CA 1
ATOM 681 C C . ASN A 1 86 ? -5.448 -5.200 21.366 1.00 85.62 86 ASN A C 1
ATOM 683 O O . ASN A 1 86 ? -5.700 -4.687 20.280 1.00 85.62 86 ASN A O 1
ATOM 687 N N . HIS A 1 87 ? -4.196 -5.501 21.727 1.00 87.12 87 HIS A N 1
ATOM 688 C CA . HIS A 1 87 ? -2.996 -5.070 20.987 1.00 87.12 87 HIS A CA 1
ATOM 689 C C . HIS A 1 87 ? -2.350 -6.155 20.109 1.00 87.12 87 HIS A C 1
ATOM 691 O O . HIS A 1 87 ? -1.160 -6.096 19.798 1.00 87.12 87 HIS A O 1
ATOM 697 N N . ASN A 1 88 ? -3.110 -7.165 19.683 1.00 94.19 88 ASN A N 1
ATOM 698 C CA . ASN A 1 88 ? -2.595 -8.150 18.738 1.00 94.19 88 ASN A CA 1
ATOM 699 C C . ASN A 1 88 ? -2.757 -7.639 17.302 1.00 94.19 88 ASN A C 1
ATOM 701 O O . ASN A 1 88 ? -3.873 -7.579 16.796 1.00 94.19 88 ASN A O 1
ATOM 705 N N . PHE A 1 89 ? -1.651 -7.308 16.634 1.00 95.31 89 PHE A N 1
ATOM 706 C CA . PHE A 1 89 ? -1.653 -6.792 15.256 1.00 95.31 89 PHE A CA 1
ATOM 707 C C . PHE A 1 89 ? -1.210 -7.826 14.218 1.00 95.31 89 PHE A C 1
ATOM 709 O O . PHE A 1 89 ? -0.924 -7.473 13.075 1.00 95.31 89 PHE A O 1
ATOM 716 N N . THR A 1 90 ? -1.096 -9.098 14.602 1.00 95.62 90 THR A N 1
ATOM 717 C CA . THR A 1 90 ? -0.734 -10.170 13.667 1.00 95.62 90 THR A CA 1
ATOM 718 C C . THR A 1 90 ? -1.801 -10.354 12.596 1.00 95.62 90 THR A C 1
ATOM 720 O O . THR A 1 90 ? -2.987 -10.173 12.825 1.00 95.62 90 THR A O 1
ATOM 723 N N . ARG A 1 91 ? -1.394 -10.713 11.382 1.00 94.62 91 ARG A N 1
ATOM 724 C CA . ARG A 1 91 ? -2.334 -10.974 10.288 1.00 94.62 91 ARG A CA 1
ATOM 725 C C . ARG A 1 91 ? -3.415 -11.978 10.708 1.00 94.62 91 ARG A C 1
ATOM 727 O O . ARG A 1 91 ? -3.092 -13.057 11.194 1.00 94.62 91 ARG A O 1
ATOM 734 N N . GLY A 1 92 ? -4.675 -11.629 10.460 1.00 94.69 92 GLY A N 1
ATOM 735 C CA . GLY A 1 92 ? -5.850 -12.402 10.861 1.00 94.69 92 GLY A CA 1
ATOM 736 C C . GLY A 1 92 ? -6.329 -12.130 12.290 1.00 94.69 92 GLY A C 1
ATOM 737 O O . GLY A 1 92 ? -7.388 -12.630 12.659 1.00 94.69 92 GLY A O 1
ATOM 738 N N . SER A 1 93 ? -5.598 -11.344 13.087 1.00 96.06 93 SER A N 1
ATOM 739 C CA . SER A 1 93 ? -6.062 -10.915 14.404 1.00 96.06 93 SER A CA 1
ATOM 740 C C . SER A 1 93 ? -7.205 -9.910 14.295 1.00 96.06 93 SER A C 1
ATOM 742 O O . SER A 1 93 ? -7.364 -9.220 13.284 1.00 96.06 93 SER A O 1
ATOM 744 N N . VAL A 1 94 ? -7.971 -9.801 15.377 1.00 95.88 94 VAL A N 1
ATOM 745 C CA . VAL A 1 94 ? -9.010 -8.788 15.551 1.00 95.88 94 VAL A CA 1
ATOM 746 C C . VAL A 1 94 ? -8.613 -7.891 16.717 1.00 95.88 94 VAL A C 1
ATOM 748 O O . VAL A 1 94 ? -8.198 -8.383 17.768 1.00 95.88 94 VAL A O 1
ATOM 751 N N . ILE A 1 95 ? -8.732 -6.583 16.516 1.00 95.44 95 ILE A N 1
ATOM 752 C CA . ILE A 1 95 ? -8.640 -5.573 17.570 1.00 95.44 95 ILE A CA 1
ATOM 753 C C . ILE A 1 95 ? -10.025 -5.004 17.841 1.00 95.44 95 ILE A C 1
ATOM 755 O O . ILE A 1 95 ? -10.875 -4.986 16.950 1.00 95.44 95 ILE A O 1
ATOM 759 N N . SER A 1 96 ? -10.208 -4.512 19.058 1.00 94.94 96 SER A N 1
ATOM 760 C CA . SER A 1 96 ? -11.449 -3.910 19.533 1.00 94.94 96 SER A CA 1
ATOM 761 C C . SER A 1 96 ? -11.163 -2.502 20.031 1.00 94.94 96 SER A C 1
ATOM 763 O O . SER A 1 96 ? -10.082 -2.240 20.571 1.00 94.94 96 SER A O 1
ATOM 765 N N . TYR A 1 97 ? -12.118 -1.610 19.812 1.00 94.31 97 TYR A N 1
ATOM 766 C CA . TYR A 1 97 ? -12.085 -0.236 20.278 1.00 94.31 97 TYR A CA 1
ATOM 767 C C . TYR A 1 97 ? -13.152 -0.009 21.334 1.00 94.31 97 TYR A C 1
ATOM 769 O O . TYR A 1 97 ? -14.263 -0.528 21.222 1.00 94.31 97 TYR A O 1
ATOM 777 N N . ASP A 1 98 ? -12.822 0.848 22.289 1.00 93.00 98 ASP A N 1
ATOM 778 C CA . ASP A 1 98 ? -13.711 1.275 23.359 1.00 93.00 98 ASP A CA 1
ATOM 779 C C . ASP A 1 98 ? -13.810 2.799 23.377 1.00 93.00 98 ASP A C 1
ATOM 781 O O . ASP A 1 98 ? -12.871 3.503 22.998 1.00 93.00 98 ASP A O 1
ATOM 785 N N . CYS A 1 99 ? -14.961 3.318 23.795 1.00 93.50 99 CYS A N 1
ATOM 786 C CA . CYS A 1 99 ? -15.123 4.748 24.012 1.00 93.50 99 CYS A CA 1
ATOM 787 C C . CYS A 1 99 ? -14.635 5.134 25.408 1.00 93.50 99 CYS A C 1
ATOM 789 O O . CYS A 1 99 ? -14.764 4.363 26.360 1.00 93.50 99 CYS A O 1
ATOM 791 N N . LEU A 1 100 ? -14.098 6.347 25.537 1.00 93.25 100 LEU A N 1
ATOM 792 C CA . LEU A 1 100 ? -13.863 6.950 26.847 1.00 93.25 100 LEU A CA 1
ATOM 793 C C . LEU A 1 100 ? -15.181 7.109 27.617 1.00 93.25 100 LEU A C 1
ATOM 795 O O . LEU A 1 100 ? -16.269 7.110 27.039 1.00 93.25 100 LEU A O 1
ATOM 799 N N . GLU A 1 101 ? -15.069 7.267 28.934 1.00 93.44 101 GLU A N 1
ATOM 800 C CA . GLU A 1 101 ? -16.221 7.430 29.817 1.00 93.44 101 GLU A CA 1
ATOM 801 C C . GLU A 1 101 ? -17.159 8.553 29.336 1.00 93.44 101 GLU A C 1
ATOM 803 O O . GLU A 1 101 ? -16.727 9.599 28.840 1.00 93.44 101 GLU A O 1
ATOM 808 N N . GLY A 1 102 ? -18.465 8.301 29.438 1.00 92.75 102 GLY A N 1
ATOM 809 C CA . GLY A 1 102 ? -19.501 9.228 28.987 1.00 92.75 102 GLY A CA 1
ATOM 810 C C . GLY A 1 102 ? -19.711 9.280 27.473 1.00 92.75 102 GLY A C 1
ATOM 811 O O . GLY A 1 102 ? -20.481 10.119 27.029 1.00 92.75 102 GLY A O 1
ATOM 812 N N . HIS A 1 103 ? -19.061 8.417 26.685 1.00 92.44 103 HIS A N 1
ATOM 813 C CA . HIS A 1 103 ? -19.265 8.345 25.238 1.00 92.44 103 HIS A CA 1
ATOM 814 C C . HIS A 1 103 ? -19.787 6.976 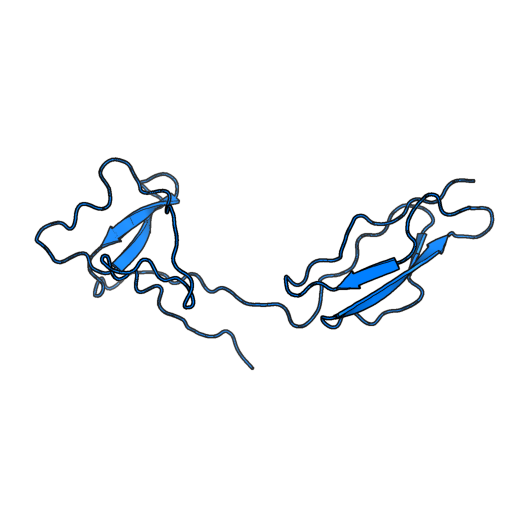24.788 1.00 92.44 103 HIS A C 1
ATOM 816 O O . HIS A 1 103 ? -19.514 5.943 25.401 1.00 92.44 103 HIS A O 1
ATOM 822 N N . GLN A 1 104 ? -20.506 6.967 23.668 1.00 91.62 104 GLN A N 1
ATOM 823 C CA . GLN A 1 104 ? -21.082 5.789 23.033 1.00 91.62 104 GLN A CA 1
ATOM 824 C C . GLN A 1 104 ? -20.528 5.574 21.624 1.00 91.62 104 GLN A C 1
ATOM 826 O O . GLN A 1 104 ? -20.284 6.521 20.869 1.00 91.62 104 GLN A O 1
ATOM 831 N N . MET A 1 105 ? -20.349 4.299 21.276 1.00 91.75 105 MET A N 1
ATOM 832 C CA . MET A 1 105 ? -19.857 3.860 19.973 1.00 91.75 105 MET A CA 1
ATOM 833 C C . MET A 1 105 ? -20.954 3.978 18.915 1.00 91.75 105 MET A C 1
ATOM 835 O O . MET A 1 105 ? -22.076 3.527 19.141 1.00 91.75 105 MET A O 1
ATOM 839 N N . LEU A 1 106 ? -20.634 4.527 17.742 1.00 90.44 106 LEU A N 1
ATOM 840 C CA . LEU A 1 106 ? -21.614 4.686 16.657 1.00 90.44 106 LEU A CA 1
ATOM 841 C C . LEU A 1 106 ? -21.562 3.596 15.580 1.00 90.44 106 LEU A C 1
ATOM 843 O O . LEU A 1 106 ? -22.492 3.465 14.788 1.00 90.44 106 LEU A O 1
ATOM 847 N N . ASN A 1 107 ? -20.453 2.876 15.488 1.00 88.50 107 ASN A N 1
ATOM 848 C CA . ASN A 1 107 ? -20.119 1.964 14.398 1.00 88.50 107 ASN A CA 1
ATOM 849 C C . ASN A 1 107 ? -19.369 0.734 14.928 1.00 88.50 107 ASN A C 1
ATOM 851 O O . ASN A 1 107 ? -19.189 0.581 16.137 1.00 88.50 107 ASN A O 1
ATOM 855 N N . ASP A 1 108 ? -18.979 -0.163 14.017 1.00 87.31 108 ASP A N 1
ATOM 856 C CA . ASP A 1 108 ? -18.325 -1.424 14.362 1.00 87.31 108 ASP A CA 1
ATOM 857 C C . ASP A 1 108 ? -17.098 -1.208 15.252 1.00 87.31 108 ASP A C 1
ATOM 859 O O . ASP A 1 108 ? -16.142 -0.518 14.895 1.00 87.31 108 ASP A O 1
ATOM 863 N N . THR A 1 109 ? -17.112 -1.865 16.407 1.00 90.00 109 THR A N 1
ATOM 864 C CA . THR A 1 109 ? -16.050 -1.788 17.416 1.00 90.00 109 THR A CA 1
ATOM 865 C C . THR A 1 109 ? -14.801 -2.565 17.024 1.00 90.00 109 THR A C 1
ATOM 867 O O . THR A 1 109 ? -13.742 -2.356 17.608 1.00 90.00 109 THR A O 1
ATOM 870 N N . ASN A 1 110 ? -14.909 -3.477 16.057 1.00 94.00 110 ASN A N 1
ATOM 871 C CA . ASN A 1 110 ? -13.882 -4.463 15.762 1.00 94.00 110 ASN A CA 1
ATOM 872 C C . ASN A 1 110 ? -13.265 -4.243 14.384 1.00 94.00 110 ASN A C 1
ATOM 874 O O . ASN A 1 110 ? -13.966 -4.064 13.388 1.00 94.00 110 ASN A O 1
ATOM 878 N N . ARG A 1 111 ? -11.937 -4.353 14.305 1.00 94.88 111 ARG A N 1
ATOM 879 C CA . ARG A 1 111 ? -11.195 -4.333 13.038 1.00 94.88 111 ARG A CA 1
ATOM 880 C C . ARG A 1 111 ? -10.305 -5.560 12.936 1.00 94.88 111 ARG A C 1
ATOM 882 O O . ARG A 1 111 ? -9.646 -5.946 13.895 1.00 94.88 111 ARG A O 1
ATOM 889 N N . THR A 1 112 ? -10.268 -6.163 11.755 1.00 96.19 112 THR A N 1
ATOM 890 C CA . THR A 1 112 ? -9.449 -7.342 11.460 1.00 96.19 112 THR A CA 1
ATOM 891 C C . THR A 1 112 ? -8.195 -6.930 10.705 1.00 96.19 112 THR A C 1
ATOM 893 O O . THR A 1 112 ? -8.267 -6.126 9.771 1.00 96.19 112 THR A O 1
ATOM 896 N N . CYS A 1 113 ? -7.047 -7.497 11.070 1.00 96.12 113 CYS A N 1
ATOM 897 C CA . CYS A 1 113 ? -5.813 -7.305 10.326 1.00 96.12 113 CYS A CA 1
ATOM 898 C C . CYS A 1 113 ? -5.826 -8.155 9.049 1.00 96.12 113 CYS A C 1
ATOM 900 O O . CYS A 1 113 ? -5.735 -9.384 9.099 1.00 96.12 113 CYS A O 1
ATOM 902 N N . LEU A 1 114 ? -5.936 -7.511 7.888 1.00 95.00 114 LEU A N 1
ATOM 903 C CA . LEU A 1 114 ? -6.064 -8.192 6.602 1.00 95.00 114 LEU A CA 1
ATOM 904 C C . LEU A 1 114 ? -4.721 -8.740 6.100 1.00 95.00 114 LEU A C 1
ATOM 906 O O . LEU A 1 114 ? -3.638 -8.310 6.498 1.00 95.00 114 LEU A O 1
ATOM 910 N N . ASN A 1 115 ? -4.780 -9.648 5.122 1.00 89.81 115 ASN A N 1
ATOM 911 C CA . ASN A 1 115 ? -3.590 -10.207 4.464 1.00 89.81 115 ASN A CA 1
ATOM 912 C C . ASN A 1 115 ? -2.721 -9.155 3.751 1.00 89.81 115 ASN A C 1
ATOM 914 O O . ASN A 1 115 ? -1.546 -9.410 3.479 1.00 89.81 115 ASN A O 1
ATOM 918 N N . THR A 1 116 ? -3.291 -7.983 3.467 1.00 87.50 116 THR A N 1
ATOM 919 C CA . THR A 1 116 ? -2.607 -6.803 2.923 1.00 87.50 116 THR A CA 1
ATOM 920 C C . THR A 1 116 ? -1.737 -6.086 3.958 1.00 87.50 116 THR A C 1
ATOM 922 O O . THR A 1 116 ? -0.929 -5.247 3.575 1.00 87.50 116 THR A O 1
ATOM 925 N N . GLY A 1 117 ? -1.875 -6.409 5.250 1.00 90.12 117 GLY A N 1
ATOM 926 C CA . GLY A 1 117 ? -1.271 -5.655 6.351 1.00 90.12 117 GLY A CA 1
ATOM 927 C C . GLY A 1 117 ? -1.991 -4.340 6.660 1.00 90.12 117 GLY A C 1
ATOM 928 O O . GLY A 1 117 ? -1.419 -3.469 7.312 1.00 90.12 117 GLY A O 1
ATOM 929 N N . LEU A 1 118 ? -3.231 -4.195 6.187 1.00 93.06 118 LEU A N 1
ATOM 930 C CA . LEU A 1 118 ? -4.115 -3.072 6.491 1.00 93.06 118 LEU A CA 1
ATOM 931 C C . LEU A 1 118 ? -5.274 -3.540 7.374 1.00 93.06 118 LEU A C 1
ATOM 933 O O . LEU A 1 118 ? -5.701 -4.693 7.293 1.00 93.06 118 LEU A O 1
ATOM 937 N N . TRP A 1 119 ? -5.804 -2.634 8.188 1.00 94.81 119 TRP A N 1
ATOM 938 C CA . TRP A 1 119 ? -6.996 -2.890 8.990 1.00 94.81 119 TRP A CA 1
ATOM 939 C C . TRP A 1 119 ? -8.263 -2.842 8.135 1.00 94.81 119 TRP A C 1
ATOM 941 O O . TRP A 1 119 ? -8.382 -2.018 7.228 1.00 94.81 119 TRP A O 1
ATOM 951 N N . SER A 1 120 ? -9.228 -3.711 8.432 1.00 95.44 120 SER A N 1
ATOM 952 C CA . SER A 1 120 ? -10.546 -3.673 7.798 1.00 95.44 120 SER A CA 1
ATOM 953 C C . SER A 1 120 ? -11.326 -2.418 8.196 1.00 95.44 120 SER A C 1
ATOM 955 O O . SER A 1 120 ? -11.255 -1.983 9.347 1.00 95.44 120 SER A O 1
ATOM 957 N N . GLY A 1 121 ? -12.122 -1.878 7.271 1.00 92.94 121 GLY A N 1
ATOM 958 C CA . GLY A 1 121 ? -13.019 -0.753 7.547 1.00 92.94 121 GLY A CA 1
ATOM 959 C C . GLY A 1 121 ? -12.298 0.507 8.039 1.00 92.94 121 GLY A C 1
ATOM 960 O O . GLY A 1 121 ? -11.100 0.687 7.809 1.00 92.94 121 GLY A O 1
ATOM 961 N N . ALA A 1 122 ? -13.036 1.372 8.731 1.00 92.19 122 ALA A N 1
ATOM 962 C CA . ALA A 1 122 ? -12.531 2.607 9.330 1.00 92.19 122 ALA A CA 1
ATOM 963 C C . ALA A 1 122 ? -12.456 2.489 10.860 1.00 92.19 122 ALA A C 1
ATOM 965 O O . ALA A 1 122 ? -13.113 1.635 11.451 1.00 92.19 122 ALA A O 1
ATOM 966 N N . ALA A 1 123 ? -11.655 3.346 11.499 1.00 92.38 123 ALA A N 1
ATOM 967 C CA . ALA A 1 123 ? -11.677 3.468 12.953 1.00 92.38 123 ALA A CA 1
ATOM 968 C C . ALA A 1 123 ? -13.057 3.960 13.425 1.00 92.38 123 ALA A C 1
ATOM 970 O O . ALA A 1 123 ? -13.640 4.837 12.773 1.00 92.38 123 ALA A O 1
ATOM 971 N N . PRO A 1 124 ? -13.580 3.424 14.538 1.00 92.88 124 PRO A N 1
ATOM 972 C CA . PRO A 1 124 ? -14.897 3.799 15.004 1.00 92.88 124 PRO A CA 1
ATOM 973 C C . PRO A 1 124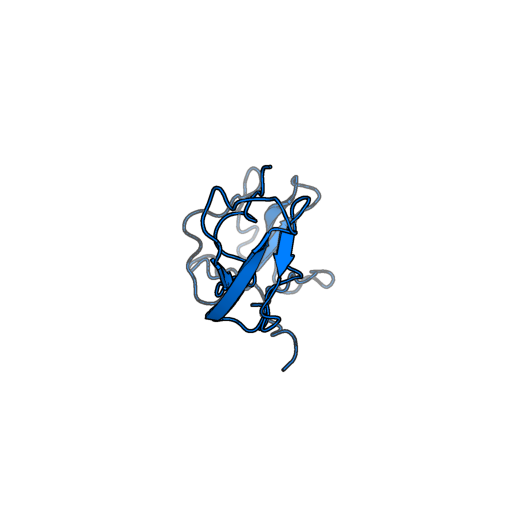 ? -14.925 5.202 15.607 1.00 92.88 124 PRO A C 1
ATOM 975 O O . PRO A 1 124 ? -13.886 5.785 15.913 1.00 92.88 124 PRO A O 1
ATOM 978 N N . THR A 1 125 ? -16.114 5.777 15.747 1.00 94.38 125 THR A N 1
ATOM 979 C CA . THR A 1 125 ? -16.315 7.131 16.273 1.00 94.38 125 THR A CA 1
ATOM 980 C C . THR A 1 125 ? -17.164 7.074 17.532 1.00 94.38 125 THR A C 1
ATOM 982 O O . THR A 1 125 ? -18.201 6.410 17.559 1.00 94.38 125 THR A O 1
ATOM 985 N N . CYS A 1 126 ? -16.733 7.821 18.544 1.00 93.94 126 CYS A N 1
ATOM 986 C CA . CYS A 1 126 ? -17.446 7.995 19.798 1.00 93.94 126 CYS A CA 1
ATOM 987 C C . CYS A 1 126 ? -18.166 9.344 19.819 1.00 93.94 126 CYS A C 1
ATOM 989 O O . CYS A 1 126 ? -17.625 10.350 19.354 1.00 93.94 126 CYS A O 1
ATOM 991 N N . LYS A 1 127 ? -19.375 9.379 20.376 1.00 91.75 127 LYS A N 1
ATOM 992 C CA . LYS A 1 127 ? -20.097 10.619 20.694 1.00 91.75 127 LYS A CA 1
ATOM 993 C C . LYS A 1 127 ? -20.581 10.596 22.133 1.00 91.75 127 LYS A C 1
ATOM 995 O O . LYS A 1 127 ? -20.783 9.517 22.673 1.00 91.75 127 LYS A O 1
ATOM 1000 N N . TYR A 1 128 ? -20.717 11.780 22.719 1.00 85.81 128 TYR A N 1
ATOM 1001 C CA . TYR A 1 128 ? -21.376 11.967 24.010 1.00 85.81 128 TYR A CA 1
ATOM 1002 C C . TYR A 1 128 ? -22.862 11.604 23.916 1.00 85.81 128 TYR A C 1
ATOM 1004 O O . TYR A 1 128 ? -23.458 11.924 22.857 1.00 85.81 128 TYR A O 1
#